Protein AF-A0A4Q1KHF1-F1 (afdb_monomer_lite)

Radius of gyration: 29.91 Å; chains: 1; bounding box: 56×56×70 Å

Foldseek 3Di:
DDDDDPVLQVVLQVQLVVPPPDPVCSVVSSCVSSVVVRVVVVVVVVVVVVVPPPPPPPVPPPPDDPVPDDDPVRVVVVCVVVVVPDDPPPPPPVVPPPVPDDDDDPVRVVVVVVVVVVVVVPPPPPPDPDDDD

Structure (mmCIF, N/CA/C/O backbone):
data_AF-A0A4Q1KHF1-F1
#
_entry.id   AF-A0A4Q1KHF1-F1
#
loop_
_atom_site.group_PDB
_atom_site.id
_atom_site.type_symbol
_atom_site.label_atom_id
_atom_site.label_alt_id
_atom_site.label_comp_id
_atom_site.label_asym_id
_atom_site.label_entity_id
_atom_site.label_seq_id
_atom_site.pdbx_PDB_ins_code
_atom_site.Cartn_x
_atom_site.Cartn_y
_atom_site.Cartn_z
_atom_site.occupancy
_atom_site.B_iso_or_equiv
_atom_site.auth_seq_id
_atom_site.auth_comp_id
_atom_site.auth_asym_id
_atom_site.auth_atom_id
_atom_site.pdbx_PDB_model_num
ATOM 1 N N . MET A 1 1 ? -4.761 13.466 -3.948 1.00 46.00 1 MET A N 1
ATOM 2 C CA . MET A 1 1 ? -4.492 13.153 -2.525 1.00 46.00 1 MET A CA 1
ATOM 3 C C . MET A 1 1 ? -4.610 11.650 -2.334 1.00 46.00 1 MET A C 1
ATOM 5 O O . MET A 1 1 ? -5.635 11.101 -2.702 1.00 46.00 1 MET A O 1
ATOM 9 N N . ALA A 1 2 ? -3.578 10.973 -1.828 1.00 68.44 2 ALA A N 1
ATOM 10 C CA . ALA A 1 2 ? -3.678 9.545 -1.516 1.00 68.44 2 ALA A CA 1
ATOM 11 C C . ALA A 1 2 ? -4.317 9.384 -0.128 1.00 68.44 2 ALA A C 1
ATOM 13 O O . ALA A 1 2 ? -3.696 9.761 0.867 1.00 68.44 2 ALA A O 1
ATOM 14 N N . GLY A 1 3 ? -5.558 8.894 -0.087 1.00 83.62 3 GLY A N 1
ATOM 15 C CA . GLY A 1 3 ? -6.295 8.616 1.149 1.00 83.62 3 GLY A CA 1
ATOM 16 C C . GLY A 1 3 ? -5.778 7.382 1.898 1.00 83.62 3 GLY A C 1
ATOM 17 O O . GLY A 1 3 ? -4.894 6.675 1.411 1.00 83.62 3 GLY A O 1
ATOM 18 N N . ILE A 1 4 ? -6.333 7.138 3.090 1.00 88.88 4 ILE A N 1
ATOM 19 C CA . ILE A 1 4 ? -6.057 5.934 3.889 1.00 88.88 4 ILE A CA 1
ATOM 20 C C . ILE A 1 4 ? -6.636 4.709 3.149 1.00 88.88 4 ILE A C 1
ATOM 22 O O . ILE A 1 4 ? -7.804 4.749 2.760 1.00 88.88 4 ILE A O 1
ATOM 26 N N . PRO A 1 5 ? -5.853 3.635 2.945 1.00 91.31 5 PRO A N 1
ATOM 27 C CA . PRO A 1 5 ? -6.311 2.387 2.352 1.00 91.31 5 PRO A CA 1
ATOM 28 C C . PRO A 1 5 ? -7.517 1.794 3.085 1.00 91.31 5 PRO A C 1
ATOM 30 O O . PRO A 1 5 ? -7.577 1.813 4.316 1.00 91.31 5 PRO A O 1
ATOM 33 N N . TYR A 1 6 ? -8.462 1.250 2.317 1.00 93.69 6 TYR A N 1
ATOM 34 C CA . TYR A 1 6 ? -9.717 0.706 2.842 1.00 93.69 6 TYR A CA 1
ATOM 35 C C . TYR A 1 6 ? -9.500 -0.395 3.888 1.00 93.69 6 TYR A C 1
ATOM 37 O O . TYR A 1 6 ? -10.192 -0.423 4.897 1.00 93.69 6 TYR A O 1
ATOM 45 N N . ASP A 1 7 ? -8.512 -1.263 3.682 1.00 94.94 7 ASP A N 1
ATOM 46 C CA . ASP A 1 7 ? -8.179 -2.362 4.589 1.00 94.94 7 ASP A CA 1
ATOM 47 C C . ASP A 1 7 ? -7.736 -1.870 5.976 1.00 94.94 7 ASP A C 1
ATOM 49 O O . ASP A 1 7 ? -8.199 -2.377 6.998 1.00 94.94 7 ASP A O 1
ATOM 53 N N . LEU A 1 8 ? -6.892 -0.834 6.024 1.00 94.94 8 LEU A N 1
ATOM 54 C CA . LEU A 1 8 ? -6.486 -0.206 7.282 1.00 94.94 8 LEU A CA 1
ATOM 55 C C . LEU A 1 8 ? -7.676 0.474 7.959 1.00 94.94 8 LEU A C 1
ATOM 57 O O . LEU A 1 8 ? -7.875 0.315 9.162 1.00 94.94 8 LEU A O 1
ATOM 61 N N . LEU A 1 9 ? -8.492 1.193 7.187 1.00 95.50 9 LEU A N 1
ATOM 62 C CA . LEU A 1 9 ? -9.668 1.870 7.721 1.00 95.50 9 LEU A CA 1
ATOM 63 C C . LEU A 1 9 ? -10.681 0.877 8.306 1.00 95.50 9 LEU A C 1
ATOM 65 O O . LEU A 1 9 ? -11.188 1.111 9.399 1.00 95.50 9 LEU A O 1
ATOM 69 N N . ALA A 1 10 ? -10.937 -0.240 7.621 1.00 97.12 10 ALA A N 1
ATOM 70 C CA . ALA A 1 10 ? -11.828 -1.295 8.093 1.00 97.12 10 ALA A CA 1
ATOM 71 C C . ALA A 1 10 ? -11.352 -1.869 9.437 1.00 97.12 10 ALA A C 1
ATOM 73 O O . ALA A 1 10 ? -12.121 -1.895 10.398 1.00 97.12 10 ALA A O 1
ATOM 74 N N . ARG A 1 11 ? -10.060 -2.208 9.544 1.00 96.69 11 ARG A N 1
ATOM 75 C CA . ARG A 1 11 ? -9.454 -2.676 10.801 1.00 96.69 11 ARG A CA 1
ATOM 76 C C . ARG A 1 11 ? -9.613 -1.657 11.931 1.00 96.69 11 ARG A C 1
ATOM 78 O O . ARG A 1 11 ? -10.027 -2.016 13.031 1.00 96.69 11 ARG A O 1
ATOM 85 N N . GLY A 1 12 ? -9.303 -0.387 11.668 1.00 96.69 12 GLY A N 1
ATOM 86 C CA . GLY A 1 12 ? -9.448 0.673 12.665 1.00 96.69 12 GLY A CA 1
ATOM 87 C C . GLY A 1 12 ? -10.901 0.844 13.119 1.00 96.69 12 GLY A C 1
ATOM 88 O O . GLY A 1 12 ? -11.159 0.992 14.314 1.00 96.69 12 GLY A O 1
ATOM 89 N N . CYS A 1 13 ? -11.859 0.776 12.191 1.00 97.12 13 CYS A N 1
ATOM 90 C CA . CYS A 1 13 ? -13.289 0.833 12.496 1.00 97.12 13 CYS A CA 1
ATOM 91 C C . CYS A 1 13 ? -13.741 -0.323 13.400 1.00 97.12 13 CYS A C 1
ATOM 93 O O . CYS A 1 13 ? -14.510 -0.093 14.334 1.00 97.12 13 CYS A O 1
ATOM 95 N N . ASP A 1 14 ? -13.252 -1.544 13.174 1.00 97.75 14 ASP A N 1
ATOM 96 C CA . ASP A 1 14 ? -13.590 -2.701 14.011 1.00 97.75 14 ASP A CA 1
ATOM 97 C C . ASP A 1 14 ? -13.065 -2.566 15.443 1.00 97.75 14 ASP A C 1
ATOM 99 O O . ASP A 1 14 ? -13.745 -2.955 16.395 1.00 97.75 14 ASP A O 1
ATOM 103 N N . VAL A 1 15 ? -11.881 -1.978 15.618 1.00 96.69 15 VAL A N 1
ATOM 104 C CA . VAL A 1 15 ? -11.326 -1.671 16.944 1.00 96.69 15 VAL A CA 1
ATOM 105 C C . VAL A 1 15 ? -12.099 -0.528 17.600 1.00 96.69 15 VAL A C 1
ATOM 107 O O . VAL A 1 15 ? -12.481 -0.629 18.765 1.00 96.69 15 VAL A O 1
ATOM 110 N N . ALA A 1 16 ? -12.419 0.533 16.861 1.00 97.31 16 ALA A N 1
ATOM 111 C CA . ALA A 1 16 ? -13.195 1.646 17.396 1.00 97.31 16 ALA A CA 1
ATOM 112 C C . ALA A 1 16 ? -14.584 1.211 17.879 1.00 97.31 16 ALA A C 1
ATOM 114 O O . ALA A 1 16 ? -15.008 1.636 18.948 1.00 97.31 16 ALA A O 1
ATOM 115 N N . ARG A 1 17 ? -15.260 0.300 17.168 1.00 96.44 17 ARG A N 1
ATOM 116 C CA . ARG A 1 17 ? -16.545 -0.268 17.616 1.00 96.44 17 ARG A CA 1
ATOM 117 C C . ARG A 1 17 ? -16.460 -1.000 18.956 1.00 96.44 17 ARG A C 1
ATOM 119 O O . ARG A 1 17 ? -17.457 -1.061 19.663 1.00 96.44 17 ARG A O 1
ATOM 126 N N . LYS A 1 18 ? -15.302 -1.573 19.289 1.00 96.31 18 LYS A N 1
ATOM 127 C CA . LYS A 1 18 ? -15.101 -2.355 20.518 1.00 96.31 18 LYS A CA 1
ATOM 128 C C . LYS A 1 18 ? -14.681 -1.497 21.709 1.00 96.31 18 LYS A C 1
ATOM 130 O O . LYS A 1 18 ? -15.032 -1.829 22.833 1.00 96.31 18 LYS A O 1
ATOM 135 N N . TYR A 1 19 ? -13.913 -0.434 21.466 1.00 94.69 19 TYR A N 1
ATOM 136 C CA . TYR A 1 19 ? -13.196 0.288 22.525 1.00 94.69 19 TYR A CA 1
ATOM 137 C C . TYR A 1 19 ? -13.506 1.789 22.609 1.00 94.69 19 TYR A C 1
ATOM 139 O O . TYR A 1 19 ? -13.046 2.446 23.541 1.00 94.69 19 TYR A O 1
ATOM 147 N N . ALA A 1 20 ? -14.223 2.375 21.645 1.00 95.94 20 ALA A N 1
ATOM 148 C CA . ALA A 1 20 ? -14.565 3.792 21.706 1.00 95.94 20 ALA A CA 1
ATOM 149 C C . ALA A 1 20 ? -15.834 4.004 22.543 1.00 95.94 20 ALA A C 1
ATOM 151 O O . ALA A 1 20 ? -16.942 3.750 22.081 1.00 95.94 20 ALA A O 1
ATOM 152 N N . ASP A 1 21 ? -15.669 4.553 23.747 1.00 94.62 21 ASP A N 1
ATOM 153 C CA . ASP A 1 21 ? -16.802 4.841 24.647 1.00 94.62 21 ASP A CA 1
ATOM 154 C C . ASP A 1 21 ? -17.648 6.044 24.200 1.00 94.62 21 ASP A C 1
ATOM 156 O O . ASP A 1 21 ? -18.750 6.263 24.693 1.00 94.62 21 ASP A O 1
ATOM 160 N N . HIS A 1 22 ? -17.106 6.886 23.315 1.00 96.44 22 HIS A N 1
ATOM 161 C CA . HIS A 1 22 ? -17.731 8.136 22.895 1.00 96.44 22 HIS A CA 1
ATOM 162 C C . HIS A 1 22 ? -17.417 8.431 21.420 1.00 96.44 22 HIS A C 1
ATOM 164 O O . HIS A 1 22 ? -16.288 8.171 20.988 1.00 96.44 22 HIS A O 1
ATOM 170 N N . PRO A 1 23 ? -18.342 9.039 20.646 1.00 94.69 23 PRO A N 1
ATOM 171 C CA . PRO A 1 23 ? -18.116 9.359 19.234 1.00 94.69 23 PRO A CA 1
ATOM 172 C C . PRO A 1 23 ? -16.838 10.164 18.965 1.00 94.69 23 PRO A C 1
ATOM 174 O O . PRO A 1 23 ? -16.130 9.905 17.995 1.00 94.69 23 PRO A O 1
ATOM 177 N N . SER A 1 24 ? -16.479 11.084 19.865 1.00 97.25 24 SER A N 1
ATOM 178 C CA . SER A 1 24 ? -15.234 11.862 19.753 1.00 97.25 24 SER A CA 1
ATOM 179 C C . SER A 1 24 ? -13.957 11.017 19.864 1.00 97.25 24 SER A C 1
ATOM 181 O O . SER A 1 24 ? -12.908 11.441 19.385 1.00 97.25 24 SER A O 1
ATOM 183 N N . LYS A 1 25 ? -14.025 9.819 20.461 1.00 96.81 25 LYS A N 1
ATOM 184 C CA . LYS A 1 25 ? -12.890 8.892 20.597 1.00 96.81 25 LYS A CA 1
ATOM 185 C C . LYS A 1 25 ? -12.734 7.948 19.404 1.00 96.81 25 LYS A C 1
ATOM 187 O O . LYS A 1 25 ? -11.693 7.301 19.301 1.00 96.81 25 LYS A O 1
ATOM 192 N N . ILE A 1 26 ? -13.713 7.873 18.498 1.00 96.75 26 ILE A N 1
ATOM 193 C CA . ILE A 1 26 ? -13.686 6.958 17.344 1.00 96.75 26 ILE A CA 1
ATOM 194 C C . ILE A 1 26 ? -12.459 7.232 16.471 1.00 96.75 26 ILE A C 1
ATOM 196 O O . ILE A 1 26 ? -11.627 6.348 16.287 1.00 96.75 26 ILE A O 1
ATOM 200 N N . VAL A 1 27 ? -12.301 8.467 15.985 1.00 96.12 27 VAL A N 1
ATOM 201 C CA . VAL A 1 27 ? -11.189 8.833 15.091 1.00 96.12 27 VAL A CA 1
ATOM 202 C C . VAL A 1 27 ? -9.819 8.667 15.768 1.00 96.12 27 VAL A C 1
ATOM 204 O O . VAL A 1 27 ? -8.962 8.020 15.167 1.00 96.12 27 VAL A O 1
ATOM 207 N N . PRO A 1 28 ? -9.590 9.146 17.011 1.00 96.69 28 PRO A N 1
ATOM 208 C CA . PRO A 1 28 ? -8.347 8.864 17.731 1.00 96.69 28 PRO A CA 1
ATOM 209 C C . PRO A 1 28 ? -8.042 7.368 17.874 1.00 96.69 28 PRO A C 1
ATOM 211 O O . PRO A 1 28 ? -6.893 6.960 17.731 1.00 96.69 28 PRO A O 1
ATOM 214 N N . THR A 1 29 ? -9.063 6.539 18.116 1.00 97.31 29 THR A N 1
ATOM 215 C CA . THR A 1 29 ? -8.893 5.086 18.275 1.00 97.31 29 THR A CA 1
ATOM 216 C C . THR A 1 29 ? -8.515 4.422 16.954 1.00 97.31 29 THR A C 1
ATOM 218 O O . THR A 1 29 ? -7.583 3.622 16.932 1.00 97.31 29 THR A O 1
ATOM 221 N N . ILE A 1 30 ? -9.179 4.801 15.854 1.00 97.19 30 ILE A N 1
ATOM 222 C CA . ILE A 1 30 ? -8.842 4.351 14.496 1.00 97.19 30 ILE A CA 1
ATOM 223 C C . ILE A 1 30 ? -7.394 4.714 14.178 1.00 97.19 30 ILE A C 1
ATOM 225 O O . ILE A 1 30 ? -6.617 3.844 13.801 1.00 97.19 30 ILE A O 1
ATOM 229 N N . MET A 1 31 ? -7.029 5.990 14.344 1.00 96.50 31 MET A N 1
ATOM 230 C CA . MET A 1 31 ? -5.699 6.482 13.988 1.00 96.50 31 MET A CA 1
ATOM 231 C C . MET A 1 31 ? -4.610 5.785 14.797 1.00 96.50 31 MET A C 1
ATOM 233 O O . MET A 1 31 ? -3.633 5.349 14.202 1.00 96.50 31 MET A O 1
ATOM 237 N N . ARG A 1 32 ? -4.812 5.604 16.107 1.00 96.56 32 ARG A N 1
ATOM 238 C CA . ARG A 1 32 ? -3.876 4.888 16.983 1.00 96.56 32 ARG A CA 1
ATOM 239 C C . ARG A 1 32 ? -3.651 3.437 16.548 1.00 96.56 32 ARG A C 1
ATOM 241 O O . ARG A 1 32 ? -2.523 2.970 16.585 1.00 96.56 32 ARG A O 1
ATOM 248 N N . GLU A 1 33 ? -4.703 2.733 16.135 1.00 96.75 33 GLU A N 1
ATOM 249 C CA . GLU A 1 33 ? -4.603 1.334 15.691 1.00 96.75 33 GLU A CA 1
ATOM 250 C C . GLU A 1 33 ? -3.853 1.193 14.357 1.00 96.75 33 GLU A C 1
ATOM 252 O O . GLU A 1 33 ? -3.105 0.239 14.150 1.00 96.75 33 GLU A O 1
ATOM 257 N N . ILE A 1 34 ? -4.063 2.128 13.426 1.00 96.56 34 ILE A N 1
ATOM 258 C CA . ILE A 1 34 ? -3.533 2.013 12.058 1.00 96.56 34 ILE A CA 1
ATOM 259 C C . ILE A 1 34 ? -2.198 2.733 11.856 1.00 96.56 34 ILE A C 1
ATOM 261 O O . ILE A 1 34 ? -1.596 2.577 10.792 1.00 96.56 34 ILE A O 1
ATOM 265 N N . GLU A 1 35 ? -1.756 3.549 12.817 1.00 94.81 35 GLU A N 1
ATOM 266 C CA . GLU A 1 35 ? -0.639 4.487 12.669 1.00 94.81 35 GLU A CA 1
ATOM 267 C C . GLU A 1 35 ? 0.638 3.808 12.173 1.00 94.81 35 GLU A C 1
ATOM 269 O O . GLU A 1 35 ? 1.234 4.255 11.192 1.00 94.81 35 GLU A O 1
ATOM 274 N N . GLU A 1 36 ? 1.026 2.697 12.796 1.00 93.75 36 GLU A N 1
ATOM 275 C CA . GLU A 1 36 ? 2.252 1.977 12.457 1.00 93.75 36 GLU A CA 1
ATOM 276 C C . GLU A 1 36 ? 2.210 1.425 11.026 1.00 93.75 36 GLU A C 1
ATOM 278 O O . GLU A 1 36 ? 3.084 1.720 10.205 1.00 93.75 36 GLU A O 1
ATOM 283 N N . ALA A 1 37 ? 1.147 0.693 10.682 1.00 93.75 37 ALA A N 1
ATOM 284 C CA . ALA A 1 37 ? 0.975 0.119 9.350 1.00 93.75 37 ALA A CA 1
ATOM 285 C C . ALA A 1 37 ? 0.851 1.204 8.267 1.00 93.75 37 ALA A C 1
ATOM 287 O O . ALA A 1 37 ? 1.361 1.057 7.151 1.00 93.75 37 ALA A O 1
ATOM 288 N N . TRP A 1 38 ? 0.199 2.321 8.590 1.00 93.62 38 TRP A N 1
ATOM 289 C CA . TRP A 1 38 ? 0.066 3.453 7.685 1.00 93.62 38 TRP A CA 1
ATOM 290 C C . TRP A 1 38 ? 1.401 4.159 7.446 1.00 93.62 38 TRP A C 1
ATOM 292 O O . TRP A 1 38 ? 1.741 4.475 6.301 1.00 93.62 38 TRP A O 1
ATOM 302 N N . ASN A 1 39 ? 2.187 4.360 8.502 1.00 92.50 39 ASN A N 1
ATOM 303 C CA . ASN A 1 39 ? 3.521 4.942 8.414 1.00 92.50 39 ASN A CA 1
ATOM 304 C C . ASN A 1 39 ? 4.475 4.031 7.638 1.00 92.50 39 ASN A C 1
ATOM 306 O O . ASN A 1 39 ? 5.171 4.516 6.746 1.00 92.50 39 ASN A O 1
ATOM 310 N N . TYR A 1 40 ? 4.428 2.717 7.867 1.00 91.75 40 TYR A N 1
ATOM 311 C CA . TYR A 1 40 ? 5.185 1.747 7.079 1.00 91.75 40 TYR A CA 1
ATOM 312 C C . TYR A 1 40 ? 4.866 1.861 5.581 1.00 91.75 40 TYR A C 1
ATOM 314 O O . TYR A 1 40 ? 5.768 2.036 4.762 1.00 91.75 40 TYR A O 1
ATOM 322 N N . ARG A 1 41 ? 3.580 1.880 5.202 1.00 89.94 41 ARG A N 1
ATOM 323 C CA . ARG A 1 41 ? 3.173 2.028 3.792 1.00 89.94 41 ARG A CA 1
ATOM 324 C C . ARG A 1 41 ? 3.598 3.363 3.185 1.00 89.94 41 ARG A C 1
ATOM 326 O O . ARG A 1 41 ? 3.968 3.410 2.011 1.00 89.94 41 ARG A O 1
ATOM 333 N N . LYS A 1 42 ? 3.572 4.456 3.954 1.00 88.56 42 LYS A N 1
ATOM 334 C CA . LYS A 1 42 ? 4.101 5.755 3.504 1.00 88.56 42 LYS A CA 1
ATOM 335 C C . LYS A 1 42 ? 5.600 5.684 3.227 1.00 88.56 42 LYS A C 1
ATOM 337 O O . LYS A 1 42 ? 6.040 6.211 2.205 1.00 88.56 42 LYS A O 1
ATOM 342 N N . ILE A 1 43 ? 6.357 5.043 4.116 1.00 87.88 43 ILE A N 1
ATOM 343 C CA . ILE A 1 43 ? 7.804 4.864 3.985 1.00 87.88 43 ILE A CA 1
ATOM 344 C C . ILE A 1 43 ? 8.117 4.005 2.759 1.00 87.88 43 ILE A C 1
ATOM 346 O O . ILE A 1 43 ? 8.894 4.438 1.912 1.00 87.88 43 ILE A O 1
ATOM 350 N N . GLU A 1 44 ? 7.472 2.849 2.603 1.00 85.75 44 GLU A N 1
ATOM 351 C CA . GLU A 1 44 ? 7.674 1.962 1.449 1.00 85.75 44 GLU A CA 1
ATOM 352 C C . GLU A 1 44 ? 7.316 2.646 0.130 1.00 85.75 44 GLU A C 1
ATOM 354 O O . GLU A 1 44 ? 8.090 2.605 -0.825 1.00 85.75 44 GLU A O 1
ATOM 359 N N . ARG A 1 45 ? 6.202 3.386 0.085 1.00 82.19 45 ARG A N 1
ATOM 360 C CA . ARG A 1 45 ? 5.849 4.189 -1.091 1.00 82.19 45 ARG A CA 1
ATOM 361 C C . ARG A 1 45 ? 6.926 5.224 -1.420 1.00 82.19 45 ARG A C 1
ATOM 363 O O . ARG A 1 45 ? 7.204 5.458 -2.592 1.00 82.19 45 ARG A O 1
ATOM 370 N N . ASN A 1 46 ? 7.519 5.865 -0.414 1.00 79.94 46 ASN A N 1
ATOM 371 C CA . ASN A 1 46 ? 8.602 6.818 -0.639 1.00 79.94 46 ASN A CA 1
ATOM 372 C C . ASN A 1 46 ? 9.877 6.108 -1.116 1.00 79.94 46 ASN A C 1
ATOM 374 O O . ASN A 1 46 ? 10.479 6.569 -2.076 1.00 79.94 46 ASN A O 1
ATOM 378 N N . LYS A 1 47 ? 10.242 4.955 -0.543 1.00 77.75 47 LYS A N 1
ATOM 379 C CA . LYS A 1 47 ? 11.363 4.132 -1.033 1.00 77.75 47 LYS A CA 1
ATOM 380 C C . LYS A 1 47 ? 11.168 3.714 -2.490 1.00 77.75 47 LYS A C 1
ATOM 382 O O . LYS A 1 47 ? 12.101 3.813 -3.275 1.00 77.75 47 LYS A O 1
ATOM 387 N N . LEU A 1 48 ? 9.957 3.307 -2.870 1.00 66.44 48 LEU A N 1
ATOM 388 C CA . LEU A 1 48 ? 9.600 3.003 -4.257 1.00 66.44 48 LEU A CA 1
ATOM 389 C C . LEU A 1 48 ? 9.785 4.215 -5.172 1.00 66.44 48 LEU A C 1
ATOM 391 O O . LEU A 1 48 ? 10.341 4.057 -6.248 1.00 66.44 48 LEU A O 1
ATOM 395 N N . LYS A 1 49 ? 9.420 5.428 -4.745 1.00 63.62 49 LYS A N 1
ATOM 396 C CA . LYS A 1 49 ? 9.687 6.642 -5.538 1.00 63.62 49 LYS A CA 1
ATOM 397 C C . LYS A 1 49 ? 11.177 6.894 -5.783 1.00 63.62 49 LYS A C 1
ATOM 399 O O . LYS A 1 49 ? 11.509 7.427 -6.828 1.00 63.62 49 LYS A O 1
ATOM 404 N N . PHE A 1 50 ? 12.050 6.517 -4.847 1.00 58.19 50 PHE A N 1
ATOM 405 C CA . PHE A 1 50 ? 13.504 6.664 -5.002 1.00 58.19 50 PHE A CA 1
ATOM 406 C C . PHE A 1 50 ? 14.171 5.474 -5.708 1.00 58.19 50 PHE A C 1
ATOM 408 O O . PHE A 1 50 ? 15.262 5.622 -6.242 1.00 58.19 50 PHE A O 1
ATOM 415 N N . ARG A 1 51 ? 13.539 4.291 -5.727 1.00 57.44 51 ARG A N 1
ATOM 416 C CA . ARG A 1 51 ? 14.001 3.130 -6.515 1.00 57.44 51 ARG A CA 1
ATOM 417 C C . ARG A 1 51 ? 13.502 3.170 -7.956 1.00 57.44 51 ARG A C 1
ATOM 419 O O . ARG A 1 51 ? 14.154 2.626 -8.834 1.00 57.44 51 ARG A O 1
ATOM 426 N N . ILE A 1 52 ? 12.366 3.820 -8.188 1.00 56.41 52 ILE A N 1
ATOM 427 C CA . ILE A 1 52 ? 11.848 4.173 -9.508 1.00 56.41 52 ILE A CA 1
ATOM 428 C C . ILE A 1 52 ? 12.366 5.581 -9.839 1.00 56.41 52 ILE A C 1
ATOM 430 O O . ILE A 1 52 ? 11.594 6.488 -10.136 1.00 56.41 52 ILE A O 1
ATOM 434 N N . ASP A 1 53 ? 13.683 5.787 -9.782 1.00 53.91 53 ASP A N 1
ATOM 435 C CA . ASP A 1 53 ? 14.262 6.566 -10.867 1.00 53.91 53 ASP A CA 1
ATOM 436 C C . ASP A 1 53 ? 14.313 5.577 -12.022 1.00 53.91 53 ASP A C 1
ATOM 438 O O . ASP A 1 53 ? 15.029 4.575 -11.943 1.00 53.91 53 ASP A O 1
ATOM 442 N N . PRO A 1 54 ? 13.447 5.734 -13.027 1.00 55.78 54 PRO A N 1
ATOM 443 C CA . PRO A 1 54 ? 13.446 4.771 -14.090 1.00 55.78 54 PRO A CA 1
ATOM 444 C C . PRO A 1 54 ? 14.824 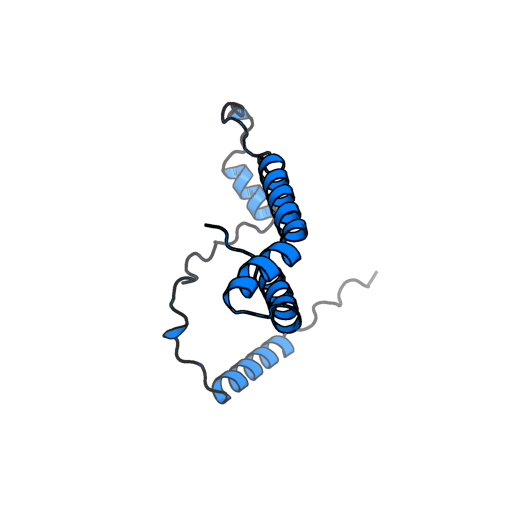4.762 -14.757 1.00 55.78 54 PRO A C 1
ATOM 446 O O . PRO A 1 54 ? 15.337 5.841 -15.069 1.00 55.78 54 PRO A O 1
ATOM 449 N N . PRO A 1 55 ? 15.397 3.584 -15.052 1.00 52.59 55 PRO A N 1
ATOM 450 C CA . PRO A 1 55 ? 16.671 3.494 -15.764 1.00 52.59 55 PRO A CA 1
ATOM 451 C C . PRO A 1 55 ? 16.620 4.185 -17.137 1.00 52.59 55 PRO A C 1
ATOM 453 O O . PRO A 1 55 ? 17.655 4.444 -17.728 1.00 52.59 55 PRO A O 1
ATOM 456 N N . TRP A 1 56 ? 15.425 4.524 -17.637 1.00 54.88 56 TRP A N 1
ATOM 457 C CA . TRP A 1 56 ? 15.205 5.267 -18.875 1.00 54.88 56 TRP A CA 1
ATOM 458 C C . TRP A 1 56 ? 15.230 6.795 -18.740 1.00 54.88 56 TRP A C 1
ATOM 460 O O . TRP A 1 56 ? 14.982 7.478 -19.732 1.00 54.88 56 TRP A O 1
ATOM 470 N N . LYS A 1 57 ? 15.580 7.377 -17.583 1.00 52.91 57 LYS A N 1
ATOM 471 C CA . LYS A 1 57 ? 16.186 8.722 -17.588 1.00 52.91 57 LYS A CA 1
ATOM 472 C C . LYS A 1 57 ? 17.623 8.623 -18.123 1.00 52.91 57 LYS A C 1
ATOM 474 O O . LYS A 1 57 ? 18.559 9.095 -17.489 1.00 52.91 57 LYS A O 1
ATOM 479 N N . LEU A 1 58 ? 17.789 8.019 -19.304 1.00 55.19 58 LEU A N 1
ATOM 480 C CA . LEU A 1 58 ? 18.896 8.375 -20.170 1.00 55.19 58 LEU A CA 1
ATOM 481 C C . LEU A 1 58 ? 18.707 9.866 -20.427 1.00 55.19 58 LEU A C 1
ATOM 483 O O . LEU A 1 58 ? 17.720 10.294 -21.037 1.00 55.19 58 LEU A O 1
ATOM 487 N N . THR A 1 59 ? 19.624 10.676 -19.914 1.00 55.81 59 THR A N 1
ATOM 488 C CA . THR A 1 59 ? 19.860 11.985 -20.502 1.00 55.81 59 THR A CA 1
ATOM 489 C C . THR A 1 59 ? 19.979 11.754 -22.005 1.00 55.81 59 THR A C 1
ATOM 491 O O . THR A 1 59 ? 20.678 10.855 -22.464 1.00 55.81 59 THR A O 1
ATOM 494 N N . ARG A 1 60 ? 19.231 12.524 -22.793 1.00 50.16 60 ARG A N 1
ATOM 495 C CA . ARG A 1 60 ? 19.122 12.427 -24.260 1.00 50.16 60 ARG A CA 1
ATOM 496 C C . ARG A 1 60 ? 20.465 12.630 -25.003 1.00 50.16 60 ARG A C 1
ATOM 498 O O . ARG A 1 60 ? 20.477 12.819 -26.212 1.00 50.16 60 ARG A O 1
ATOM 505 N N . GLU A 1 61 ? 21.572 12.652 -24.273 1.00 54.66 61 GLU A N 1
ATOM 506 C CA . GLU A 1 61 ? 22.924 13.006 -24.692 1.00 54.66 61 GLU A CA 1
ATOM 507 C C . GLU A 1 61 ? 23.802 11.789 -24.997 1.00 54.66 61 GLU A C 1
ATOM 509 O O . GLU A 1 61 ? 24.914 11.968 -25.485 1.00 54.66 61 GLU A O 1
ATOM 514 N N . GLU A 1 62 ? 23.305 10.558 -24.838 1.00 59.16 62 GLU A N 1
ATOM 515 C CA . GLU A 1 62 ? 23.850 9.439 -25.612 1.00 59.16 62 GLU A CA 1
ATOM 516 C C . GLU A 1 62 ? 23.416 9.624 -27.071 1.00 59.16 62 GLU A C 1
ATOM 518 O O . GLU A 1 62 ? 22.410 9.091 -27.540 1.00 59.16 62 GLU A O 1
ATOM 523 N N . THR A 1 63 ? 24.144 10.477 -27.788 1.00 55.84 63 THR A N 1
ATOM 524 C CA . THR A 1 63 ? 24.040 10.621 -29.235 1.00 55.84 63 THR A CA 1
ATOM 525 C C . THR A 1 63 ? 24.459 9.301 -29.866 1.00 55.84 63 THR A C 1
ATOM 527 O O . THR A 1 63 ? 25.635 9.074 -30.142 1.00 55.84 63 THR A O 1
ATOM 530 N N . PHE A 1 64 ? 23.495 8.403 -30.049 1.00 57.53 64 PHE A N 1
ATOM 531 C CA . PHE A 1 64 ? 23.664 7.212 -30.868 1.00 57.53 64 PHE A CA 1
ATOM 532 C C . PHE A 1 64 ? 24.131 7.644 -32.261 1.00 57.53 64 PHE A C 1
ATOM 534 O O . PHE A 1 64 ? 23.484 8.476 -32.903 1.00 57.53 64 PHE A O 1
ATOM 541 N N . ASP A 1 65 ? 25.262 7.097 -32.709 1.00 69.38 65 ASP A N 1
ATOM 542 C CA . ASP A 1 65 ? 25.810 7.366 -34.035 1.00 69.38 65 ASP A CA 1
ATOM 543 C C . ASP A 1 65 ? 24.775 6.964 -35.107 1.00 69.38 65 ASP A C 1
ATOM 545 O O . ASP A 1 65 ? 24.365 5.796 -35.151 1.00 69.38 65 ASP A O 1
ATOM 549 N N . PRO A 1 66 ? 24.313 7.895 -35.966 1.00 64.44 66 PRO A N 1
ATOM 550 C CA . PRO A 1 66 ? 23.361 7.585 -37.026 1.00 64.44 66 PRO A CA 1
ATOM 551 C C . PRO A 1 66 ? 23.877 6.525 -38.009 1.00 64.44 66 PRO A C 1
ATOM 553 O O . PRO A 1 66 ? 23.054 5.890 -38.667 1.00 64.44 66 PRO A O 1
ATOM 556 N N . ALA A 1 67 ? 25.193 6.294 -38.095 1.00 72.12 67 ALA A N 1
ATOM 557 C CA . ALA A 1 67 ? 25.775 5.234 -38.918 1.00 72.12 67 ALA A CA 1
ATOM 558 C C . ALA A 1 67 ? 25.483 3.817 -38.388 1.00 72.12 67 ALA A C 1
ATOM 560 O O . ALA A 1 67 ? 25.439 2.870 -39.169 1.00 72.12 67 ALA A O 1
ATOM 561 N N . THR A 1 68 ? 25.229 3.669 -37.084 1.00 78.25 68 THR A N 1
ATOM 562 C CA . THR A 1 68 ? 24.905 2.383 -36.436 1.00 78.25 68 THR A CA 1
ATOM 563 C C . THR A 1 68 ? 23.408 2.061 -36.513 1.00 78.25 68 THR A C 1
ATOM 565 O O . THR A 1 68 ? 22.957 1.008 -36.063 1.00 78.25 68 THR A O 1
ATOM 568 N N . ARG A 1 69 ? 22.594 2.971 -37.063 1.00 78.44 69 ARG A N 1
ATOM 569 C CA . ARG A 1 69 ? 21.154 2.764 -37.197 1.00 78.44 69 ARG A CA 1
ATOM 570 C C . ARG A 1 69 ? 20.870 1.823 -38.366 1.00 78.44 69 ARG A C 1
ATOM 572 O O . ARG A 1 69 ? 21.357 2.043 -39.471 1.00 78.44 69 ARG A O 1
ATOM 579 N N . CYS A 1 70 ? 20.026 0.819 -38.129 1.00 85.00 70 CYS A N 1
ATOM 580 C CA . CYS A 1 70 ? 19.519 -0.037 -39.196 1.00 85.00 70 CYS A CA 1
ATOM 581 C C . CYS A 1 70 ? 18.845 0.807 -40.285 1.00 85.00 70 CYS A C 1
ATOM 583 O O . CYS A 1 70 ? 18.105 1.761 -40.004 1.00 85.00 70 CYS A O 1
ATOM 585 N N . LYS A 1 71 ? 19.102 0.456 -41.545 1.00 89.12 71 LYS A N 1
ATOM 586 C CA . LYS A 1 71 ? 18.402 1.075 -42.672 1.00 89.12 71 LYS A CA 1
ATOM 587 C C . LYS A 1 71 ? 16.922 0.678 -42.626 1.00 89.12 71 LYS A C 1
ATOM 589 O O . LYS A 1 71 ? 16.591 -0.400 -42.130 1.00 89.12 71 LYS A O 1
ATOM 594 N N . PRO A 1 72 ? 16.010 1.505 -43.166 1.00 85.56 72 PRO A N 1
ATOM 595 C CA . PRO A 1 72 ? 14.581 1.180 -43.176 1.00 85.56 72 PRO A CA 1
ATOM 596 C C . PRO A 1 72 ? 14.283 -0.173 -43.846 1.00 85.56 72 PRO A C 1
ATOM 598 O O . PRO A 1 72 ? 13.369 -0.877 -43.426 1.00 85.56 72 PRO A O 1
ATOM 601 N N . GLU A 1 73 ? 15.082 -0.564 -44.840 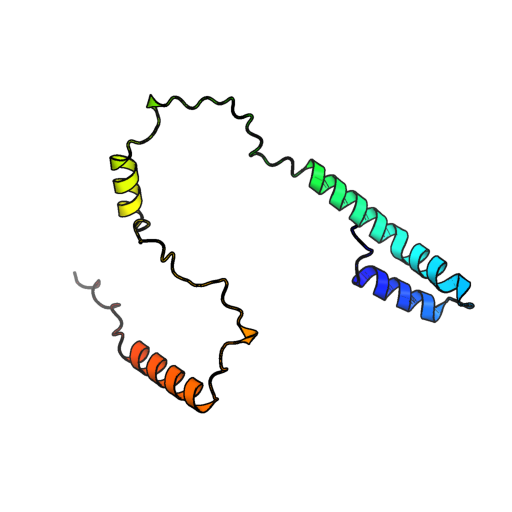1.00 87.81 73 GLU A N 1
ATOM 602 C CA . GLU A 1 73 ? 14.971 -1.855 -45.528 1.00 87.81 73 GLU A CA 1
ATOM 603 C C . GLU A 1 73 ? 15.376 -3.037 -44.634 1.00 87.81 73 GLU A C 1
ATOM 605 O O . GLU A 1 73 ? 14.676 -4.046 -44.589 1.00 87.81 73 GLU A O 1
ATOM 610 N N . GLU A 1 74 ? 16.458 -2.893 -43.867 1.00 89.12 74 GLU A N 1
ATOM 611 C CA . GLU A 1 74 ? 16.926 -3.902 -42.907 1.00 89.12 74 GLU A CA 1
ATOM 612 C C . GLU A 1 74 ? 15.922 -4.070 -41.766 1.00 89.12 74 GLU A C 1
ATOM 614 O O . GLU A 1 74 ? 15.595 -5.189 -41.378 1.00 89.12 74 GLU A O 1
ATOM 619 N N . ALA A 1 75 ? 15.360 -2.964 -41.272 1.00 88.12 75 ALA A N 1
ATOM 620 C CA . ALA A 1 75 ? 14.309 -3.001 -40.264 1.00 88.12 75 ALA A CA 1
ATOM 621 C C . ALA A 1 75 ? 13.065 -3.749 -40.770 1.00 88.12 75 ALA A C 1
ATOM 623 O O . ALA A 1 75 ? 12.501 -4.564 -40.044 1.00 88.12 75 ALA A O 1
ATOM 624 N N . ALA A 1 76 ? 12.655 -3.518 -42.022 1.00 85.94 76 ALA A N 1
ATOM 625 C CA . ALA A 1 76 ? 11.536 -4.236 -42.626 1.00 85.94 76 ALA A CA 1
ATOM 626 C C . ALA A 1 76 ? 11.829 -5.736 -42.803 1.00 85.94 76 ALA A C 1
ATOM 628 O O . ALA A 1 76 ? 10.935 -6.556 -42.599 1.00 85.94 76 ALA A O 1
ATOM 629 N N . ALA A 1 77 ? 13.067 -6.104 -43.149 1.00 90.25 77 ALA A N 1
ATOM 630 C CA . ALA A 1 77 ? 13.485 -7.501 -43.247 1.00 90.25 77 ALA A CA 1
ATOM 631 C C . ALA A 1 77 ? 13.425 -8.208 -41.884 1.00 90.25 77 ALA A C 1
ATOM 633 O O . ALA A 1 77 ? 12.834 -9.281 -41.789 1.00 90.25 77 ALA A O 1
ATOM 634 N N . ILE A 1 78 ? 13.932 -7.563 -40.828 1.00 90.88 78 ILE A N 1
ATOM 635 C CA . ILE A 1 78 ? 13.838 -8.059 -39.449 1.00 90.88 78 ILE A CA 1
ATOM 636 C C . ILE A 1 78 ? 12.364 -8.231 -39.058 1.00 90.88 78 ILE A C 1
ATOM 638 O O . ILE A 1 78 ? 11.961 -9.290 -38.594 1.00 90.88 78 ILE A O 1
ATOM 642 N N . LEU A 1 79 ? 11.512 -7.230 -39.295 1.00 89.19 79 LEU A N 1
ATOM 643 C CA . LEU A 1 79 ? 10.090 -7.328 -38.939 1.00 89.19 79 LEU A CA 1
ATOM 644 C C . LEU A 1 79 ? 9.379 -8.503 -39.629 1.00 89.19 79 LEU A C 1
ATOM 646 O O . LEU A 1 79 ? 8.551 -9.154 -38.996 1.00 89.19 79 LEU A O 1
ATOM 650 N N . ARG A 1 80 ? 9.727 -8.807 -40.886 1.00 88.31 80 ARG A N 1
ATOM 651 C CA . ARG A 1 80 ? 9.205 -9.981 -41.604 1.00 88.31 80 ARG A CA 1
ATOM 652 C C . ARG A 1 80 ? 9.738 -11.295 -41.049 1.00 88.31 80 ARG A C 1
ATOM 654 O O . ARG A 1 80 ? 8.964 -12.231 -40.900 1.00 88.31 80 ARG A O 1
ATOM 661 N N . GLU A 1 81 ? 11.030 -11.363 -40.732 1.00 91.12 81 GLU A N 1
ATOM 662 C CA . GLU A 1 81 ? 11.659 -12.559 -40.155 1.00 91.12 81 GLU A CA 1
ATOM 663 C C . GLU A 1 81 ? 10.962 -12.989 -38.858 1.00 91.12 81 GLU A C 1
ATOM 665 O O . GLU A 1 81 ? 10.689 -14.169 -38.655 1.00 91.12 81 GLU A O 1
ATOM 670 N N . TYR A 1 82 ? 10.598 -12.021 -38.015 1.00 89.25 82 TYR A N 1
ATOM 671 C CA . TYR A 1 82 ? 9.916 -12.275 -36.745 1.00 89.25 82 TYR A CA 1
ATOM 672 C C . TYR A 1 82 ? 8.379 -12.297 -36.850 1.00 89.25 82 TYR A C 1
ATOM 674 O O . TYR A 1 82 ? 7.706 -12.415 -35.827 1.00 89.25 82 TYR A O 1
ATOM 682 N N . GLY A 1 83 ? 7.802 -12.173 -38.054 1.00 85.19 83 GLY A N 1
ATOM 683 C CA . GLY A 1 83 ? 6.346 -12.170 -38.261 1.00 85.19 83 GLY A CA 1
ATOM 684 C C . GLY A 1 83 ? 5.615 -11.000 -37.585 1.00 85.19 83 GLY A C 1
ATOM 685 O O . GLY A 1 83 ? 4.429 -11.097 -37.267 1.00 85.19 83 GLY A O 1
ATOM 686 N N . LEU A 1 84 ? 6.333 -9.903 -37.331 1.00 81.06 84 LEU A N 1
ATOM 687 C CA . LEU A 1 84 ? 5.836 -8.666 -36.721 1.00 81.06 84 LEU A CA 1
ATOM 688 C C . LEU A 1 84 ? 5.399 -7.637 -37.772 1.00 81.06 84 LEU A C 1
ATOM 690 O O . LEU A 1 84 ? 5.065 -6.503 -37.431 1.00 81.06 84 LEU A O 1
ATOM 694 N N . ASP A 1 85 ? 5.403 -8.016 -39.049 1.00 78.56 85 ASP A N 1
ATOM 695 C CA . ASP A 1 85 ? 4.967 -7.188 -40.172 1.00 78.56 85 ASP A CA 1
ATOM 696 C C . ASP A 1 85 ? 3.439 -7.110 -40.312 1.00 78.56 85 ASP A C 1
ATOM 698 O O . ASP A 1 85 ? 2.932 -6.518 -41.269 1.00 78.56 85 ASP A O 1
ATOM 702 N N . GLN A 1 86 ? 2.696 -7.665 -39.349 1.00 70.12 86 GLN A N 1
ATOM 703 C CA . GLN A 1 86 ? 1.245 -7.594 -39.354 1.00 70.12 86 GLN A CA 1
ATOM 704 C C . GLN A 1 86 ? 0.796 -6.129 -39.340 1.00 70.12 86 GLN A C 1
ATOM 706 O O . GLN A 1 86 ? 1.227 -5.353 -38.475 1.00 70.12 86 GLN A O 1
ATOM 711 N N . PRO A 1 87 ? -0.095 -5.724 -40.264 1.00 68.25 87 PRO A N 1
ATOM 712 C CA . PRO A 1 87 ? -0.699 -4.411 -40.190 1.00 68.25 87 PRO A CA 1
ATOM 713 C C . PRO A 1 87 ? -1.428 -4.328 -38.853 1.00 68.25 87 PRO A C 1
ATOM 715 O O . PRO A 1 87 ? -2.364 -5.083 -38.590 1.00 68.25 87 PRO A O 1
ATOM 718 N N . VAL A 1 88 ? -0.977 -3.419 -37.986 1.00 60.00 88 VAL A N 1
ATOM 719 C CA . VAL A 1 88 ? -1.701 -3.101 -36.758 1.00 60.00 88 VAL A CA 1
ATOM 720 C C . VAL A 1 88 ? -3.103 -2.706 -37.198 1.00 60.00 88 VAL A C 1
ATOM 722 O O . VAL A 1 88 ? -3.263 -1.702 -37.896 1.00 60.00 88 VAL A O 1
ATOM 725 N N . VAL A 1 89 ? -4.105 -3.510 -36.840 1.00 57.81 89 VAL A N 1
ATOM 726 C CA . VAL A 1 89 ? -5.513 -3.191 -37.079 1.00 57.81 89 VAL A CA 1
ATOM 727 C C . VAL A 1 89 ? -5.810 -1.943 -36.253 1.00 57.81 89 VAL A C 1
ATOM 729 O O . VAL A 1 89 ? -6.103 -2.017 -35.063 1.00 57.81 89 VAL A O 1
ATOM 732 N N . ARG A 1 90 ? -5.636 -0.770 -36.865 1.00 55.97 90 ARG A N 1
ATOM 733 C CA . ARG A 1 90 ? -5.845 0.533 -36.219 1.00 55.97 90 ARG A CA 1
ATOM 734 C C . ARG A 1 90 ? -7.326 0.855 -36.013 1.00 55.97 90 ARG A C 1
ATOM 736 O O . ARG A 1 90 ? -7.628 1.822 -35.326 1.00 55.97 90 ARG A O 1
ATOM 743 N N . ASP A 1 91 ? -8.211 0.003 -36.527 1.00 53.03 91 ASP A N 1
ATOM 744 C CA . ASP A 1 91 ? -9.662 0.199 -36.524 1.00 53.03 91 ASP A CA 1
ATOM 745 C C . ASP A 1 91 ? -10.394 -0.621 -35.452 1.00 53.03 91 ASP A C 1
ATOM 747 O O . ASP A 1 91 ? -11.618 -0.749 -35.489 1.00 53.03 91 ASP A O 1
ATOM 751 N N . LEU A 1 92 ? -9.683 -1.165 -34.458 1.00 52.72 92 LEU A N 1
ATOM 752 C CA . LEU A 1 92 ? -10.366 -1.555 -33.230 1.00 52.72 92 LEU A CA 1
ATOM 753 C C . LEU A 1 92 ? -10.793 -0.264 -32.531 1.00 52.72 92 LEU A C 1
ATOM 755 O O . LEU A 1 92 ? -9.991 0.441 -31.930 1.00 52.72 92 LEU A O 1
ATOM 759 N N . ASP A 1 93 ? -12.074 0.051 -32.673 1.00 53.25 93 ASP A N 1
ATOM 760 C CA . ASP A 1 93 ? -12.815 1.157 -32.072 1.00 53.25 93 ASP A CA 1
ATOM 761 C C . ASP A 1 93 ? -12.871 0.959 -30.532 1.00 53.25 93 ASP A C 1
ATOM 763 O O . ASP A 1 93 ? -13.934 0.771 -29.941 1.00 53.25 93 ASP A O 1
ATOM 767 N N . VAL A 1 94 ? -11.709 0.927 -29.853 1.00 53.12 94 VAL A N 1
ATOM 768 C CA . VAL A 1 94 ? -11.561 0.636 -28.403 1.00 53.12 94 VAL A CA 1
ATOM 769 C C . VAL A 1 94 ? -12.178 1.739 -27.522 1.00 53.12 94 VAL A C 1
ATOM 771 O O . VAL A 1 94 ? -12.173 1.647 -26.298 1.00 53.12 94 VAL A O 1
ATOM 774 N N . GLY A 1 95 ? -12.721 2.794 -28.135 1.00 51.44 95 GLY A N 1
ATOM 775 C CA . GLY A 1 95 ? -13.417 3.895 -27.472 1.00 51.44 95 GLY A CA 1
ATOM 776 C C . GLY A 1 95 ? -14.943 3.837 -27.560 1.00 51.44 95 GLY A C 1
ATOM 777 O O . GLY A 1 95 ? -15.597 4.771 -27.098 1.00 51.44 95 GLY A O 1
ATOM 778 N N . ARG A 1 96 ? -15.543 2.799 -28.161 1.00 52.12 96 ARG A N 1
ATOM 779 C CA . ARG A 1 96 ? -17.006 2.722 -28.237 1.00 52.12 96 ARG A CA 1
ATOM 780 C C . ARG A 1 96 ? -17.567 2.411 -26.846 1.00 52.12 96 ARG A C 1
ATOM 782 O O . ARG A 1 96 ? -17.347 1.322 -26.329 1.00 52.12 96 ARG A O 1
ATOM 789 N N . ASP A 1 97 ? -18.299 3.365 -26.259 1.00 54.31 97 ASP A N 1
ATOM 790 C CA . ASP A 1 97 ? -19.062 3.194 -25.014 1.00 54.31 97 ASP A CA 1
ATOM 791 C C . ASP A 1 97 ? -19.837 1.865 -25.043 1.00 54.31 97 ASP A C 1
ATOM 793 O O . ASP A 1 97 ? -20.895 1.752 -25.672 1.00 54.31 97 ASP A O 1
ATOM 797 N N . CYS A 1 98 ? -19.330 0.850 -24.339 1.00 55.28 98 CYS A N 1
ATOM 798 C CA . CYS A 1 98 ? -19.933 -0.484 -24.303 1.00 55.28 98 CYS A CA 1
ATOM 799 C C . CYS A 1 98 ? -21.364 -0.460 -23.732 1.00 55.28 98 CYS A C 1
ATOM 801 O O . CYS A 1 98 ? -22.131 -1.395 -23.931 1.00 55.28 98 CYS A O 1
ATOM 803 N N . SER A 1 99 ? -21.732 0.625 -23.041 1.00 60.84 99 SER A N 1
ATOM 804 C CA . SER A 1 99 ? -23.055 0.876 -22.466 1.00 60.84 99 SER A CA 1
ATOM 805 C C . SER A 1 99 ? -24.153 1.149 -23.501 1.00 60.84 99 SER A C 1
ATOM 807 O O . SER A 1 99 ? -25.329 1.036 -23.164 1.00 60.84 99 SER A O 1
ATOM 809 N N . LYS A 1 100 ? -23.801 1.486 -24.750 1.00 60.28 100 LYS A N 1
ATOM 810 C CA . LYS A 1 100 ? -24.761 1.691 -25.855 1.00 60.28 100 LYS A CA 1
ATOM 811 C C . LYS A 1 100 ? -24.862 0.494 -26.800 1.00 60.28 100 LYS A C 1
ATOM 813 O O . LYS A 1 100 ? -25.672 0.515 -27.725 1.00 60.28 100 LYS A O 1
ATOM 818 N N . LEU A 1 101 ? -24.045 -0.539 -26.599 1.00 63.19 101 LEU A N 1
ATOM 819 C CA . LEU A 1 101 ? -24.124 -1.758 -27.393 1.00 63.19 101 LEU A CA 1
ATOM 820 C C . LEU A 1 101 ? -25.326 -2.580 -26.921 1.00 63.19 101 LEU A C 1
ATOM 822 O O . LEU A 1 101 ? -25.459 -2.883 -25.735 1.00 63.19 101 LEU A O 1
ATOM 826 N N . ARG A 1 102 ? -26.211 -2.940 -27.858 1.00 76.81 102 ARG A N 1
ATOM 827 C CA . ARG A 1 102 ? -27.285 -3.906 -27.606 1.00 76.81 102 ARG A CA 1
ATOM 828 C C . ARG A 1 102 ? -26.641 -5.186 -27.074 1.00 76.81 102 ARG A C 1
ATOM 830 O O . ARG A 1 102 ? -25.810 -5.776 -27.762 1.00 76.81 102 ARG A O 1
ATOM 837 N N . GLN A 1 103 ? -27.016 -5.602 -25.866 1.00 77.56 103 GLN A N 1
ATOM 838 C CA . GLN A 1 103 ? -26.551 -6.884 -25.349 1.00 77.56 103 GLN A CA 1
ATOM 839 C C . GLN A 1 103 ? -27.194 -8.010 -26.165 1.00 77.56 103 GLN A C 1
ATOM 841 O O . GLN A 1 103 ? -28.409 -7.957 -26.396 1.00 77.56 103 GLN A O 1
ATOM 846 N N . PRO A 1 104 ? -26.404 -8.990 -26.636 1.00 79.75 104 PRO A N 1
ATOM 847 C CA . PRO A 1 104 ? -26.956 -10.131 -27.336 1.00 79.75 104 PRO A CA 1
ATOM 848 C C . PRO A 1 104 ? -27.873 -10.906 -26.392 1.00 79.75 104 PRO A C 1
ATOM 850 O O . PRO A 1 104 ? -27.615 -11.043 -25.193 1.00 79.75 104 PRO A O 1
ATOM 853 N N . THR A 1 105 ? -28.974 -11.391 -26.942 1.00 87.31 105 THR A N 1
ATOM 854 C CA . THR A 1 105 ? -29.883 -12.293 -26.243 1.00 87.31 105 THR A CA 1
ATOM 855 C C . THR A 1 105 ? -29.199 -13.637 -25.996 1.00 87.31 105 THR A C 1
ATOM 857 O O . THR A 1 105 ? -28.211 -13.993 -26.641 1.00 87.31 105 THR A O 1
ATOM 860 N N . LYS A 1 106 ? -29.731 -14.411 -25.047 1.00 89.12 106 LYS A N 1
ATOM 861 C CA . LYS A 1 106 ? -29.197 -15.739 -24.720 1.00 89.12 106 LYS A CA 1
ATOM 862 C C . LYS A 1 106 ? -29.145 -16.658 -25.950 1.00 89.12 106 LYS A C 1
ATOM 864 O O . LYS A 1 106 ? -28.164 -17.369 -26.131 1.00 89.12 106 LYS A O 1
ATOM 869 N N . GLU A 1 107 ? -30.161 -16.591 -26.805 1.00 88.69 107 GLU A N 1
ATOM 870 C CA . GLU A 1 107 ? -30.256 -17.392 -28.031 1.00 88.69 107 GLU A CA 1
ATOM 871 C C . GLU A 1 107 ? -29.174 -17.009 -29.053 1.00 88.69 107 GLU A C 1
ATOM 873 O O . GLU A 1 107 ? -28.546 -17.881 -29.648 1.00 88.69 107 GLU A O 1
ATOM 878 N N . GLU A 1 108 ? -28.884 -15.711 -29.202 1.00 87.56 108 GLU A N 1
ATOM 879 C CA . GLU A 1 108 ? -27.813 -15.216 -30.082 1.00 87.56 108 GLU A CA 1
ATOM 880 C C . GLU A 1 108 ? -26.425 -15.685 -29.605 1.00 87.56 108 GLU A C 1
ATOM 882 O O . GLU A 1 108 ? -25.575 -16.046 -30.420 1.00 87.56 108 GLU A O 1
ATOM 887 N N . LEU A 1 109 ? -26.196 -15.737 -28.287 1.00 86.62 109 LEU A N 1
ATOM 888 C CA . LEU A 1 109 ? -24.947 -16.258 -27.717 1.00 86.62 109 LEU A CA 1
ATOM 889 C C . LEU A 1 109 ? -24.793 -17.768 -27.927 1.00 86.62 109 LEU A C 1
ATOM 891 O O . LEU A 1 109 ? -23.693 -18.235 -28.222 1.00 86.62 109 LEU A O 1
ATOM 895 N N . GLU A 1 110 ? -25.876 -18.533 -27.784 1.00 89.62 110 GLU A N 1
ATOM 896 C CA . GLU A 1 110 ? -25.860 -19.982 -28.004 1.00 89.62 110 GLU A CA 1
ATOM 897 C C . GLU A 1 110 ? -25.621 -20.330 -29.482 1.00 89.62 110 GLU A C 1
ATOM 899 O O . GLU A 1 110 ? -24.846 -21.245 -29.771 1.00 89.62 110 GLU A O 1
ATOM 904 N N . ALA A 1 111 ? -26.191 -19.562 -30.417 1.00 89.12 111 ALA A N 1
ATOM 905 C CA . ALA A 1 111 ? -25.937 -19.716 -31.851 1.00 89.12 111 ALA A CA 1
ATOM 906 C C . ALA A 1 111 ? -24.467 -19.433 -32.214 1.00 89.12 111 ALA A C 1
ATOM 908 O O . ALA A 1 111 ? -23.821 -20.259 -32.857 1.00 89.12 111 ALA A O 1
ATOM 909 N N . LEU A 1 112 ? -23.901 -18.325 -31.720 1.00 86.19 112 LEU A N 1
ATOM 910 C CA . LEU A 1 112 ? -22.482 -17.992 -31.912 1.00 86.19 112 LEU A CA 1
ATOM 911 C C . LEU A 1 112 ? -21.549 -19.053 -31.315 1.00 86.19 112 LEU A C 1
ATOM 913 O O . LEU A 1 112 ? -20.542 -19.420 -31.920 1.00 86.19 112 LEU A O 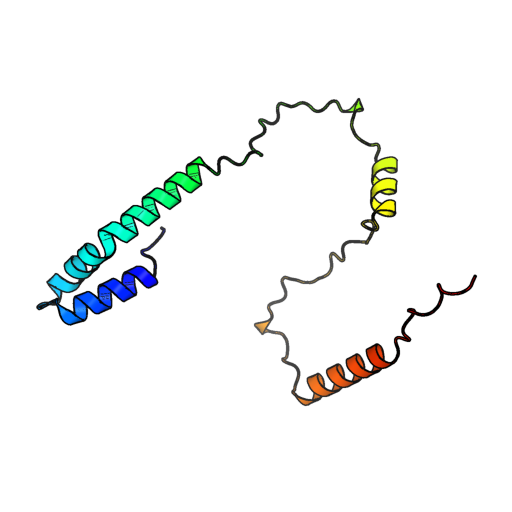1
ATOM 917 N N . ALA A 1 113 ? -21.886 -19.580 -30.136 1.00 85.69 113 ALA A N 1
ATOM 918 C CA . ALA A 1 113 ? -21.119 -20.654 -29.516 1.00 85.69 113 ALA A CA 1
ATOM 919 C C . ALA A 1 113 ? -21.165 -21.946 -30.351 1.00 85.69 113 ALA A C 1
ATOM 921 O O . ALA A 1 113 ? -20.153 -22.643 -30.461 1.00 85.69 113 ALA A O 1
ATOM 922 N N . ALA A 1 114 ? -22.312 -22.259 -30.961 1.00 86.19 114 ALA A N 1
ATOM 923 C CA . ALA A 1 114 ? -22.460 -23.408 -31.849 1.00 86.19 114 ALA A CA 1
ATOM 924 C C . ALA A 1 114 ? -21.638 -23.247 -33.138 1.00 86.19 114 ALA A C 1
ATOM 926 O O . AL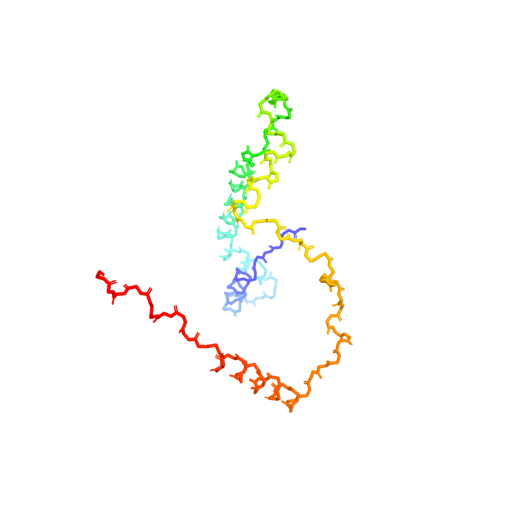A A 1 114 ? -20.930 -24.180 -33.520 1.00 86.19 114 ALA A O 1
ATOM 927 N N . GLU A 1 115 ? -21.658 -22.064 -33.758 1.00 84.06 115 GLU A N 1
ATOM 928 C CA . GLU A 1 115 ? -20.829 -21.747 -34.929 1.00 84.06 115 GLU A CA 1
ATOM 929 C C . GLU A 1 115 ? -19.335 -21.869 -34.616 1.00 84.06 115 GLU A C 1
ATOM 931 O O . GLU A 1 115 ? -18.590 -22.520 -35.351 1.00 84.06 115 GLU A O 1
ATOM 936 N N . PHE A 1 116 ? -18.892 -21.318 -33.483 1.00 83.75 116 PHE A N 1
ATOM 937 C CA . PHE A 1 116 ? -17.492 -21.392 -33.067 1.00 83.75 116 PHE A CA 1
ATOM 938 C C . PHE A 1 116 ? -17.051 -22.839 -32.815 1.00 83.75 116 PHE A C 1
ATOM 940 O O . PHE A 1 116 ? -15.965 -23.258 -33.224 1.00 83.75 116 PHE A O 1
ATOM 947 N N . LYS A 1 117 ? -17.920 -23.639 -32.185 1.00 84.06 117 LYS A N 1
ATOM 948 C CA . LYS A 1 117 ? -17.674 -25.063 -31.947 1.00 84.06 117 LYS A CA 1
ATOM 949 C C . LYS A 1 117 ? -17.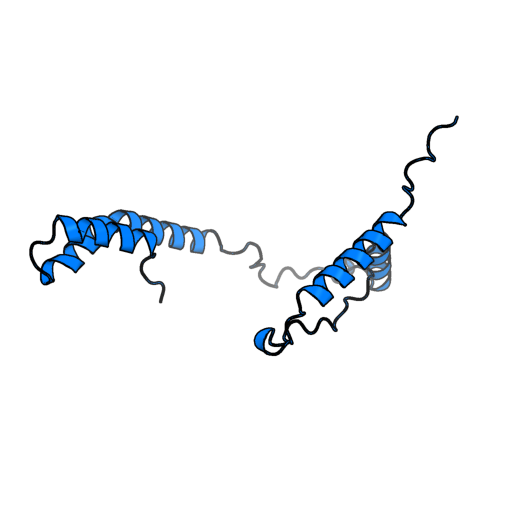611 -25.856 -33.253 1.00 84.06 117 LYS A C 1
ATOM 951 O O . LYS A 1 117 ? -16.754 -26.727 -33.375 1.00 84.06 117 LYS A O 1
ATOM 956 N N . ALA A 1 118 ? -18.459 -25.538 -34.231 1.00 79.06 118 ALA A N 1
ATOM 957 C CA . ALA A 1 118 ? -18.419 -26.151 -35.556 1.00 79.06 118 ALA A CA 1
ATOM 958 C C . ALA A 1 118 ? -17.118 -25.804 -36.299 1.00 79.06 118 ALA A C 1
ATOM 960 O O . ALA A 1 118 ? -16.441 -26.705 -36.787 1.00 79.06 118 ALA A O 1
ATOM 961 N N . ALA A 1 119 ? -16.711 -24.530 -36.296 1.00 73.81 119 ALA A N 1
ATOM 962 C CA . ALA A 1 119 ? -15.483 -24.070 -36.949 1.00 73.81 119 ALA A CA 1
ATOM 963 C C . ALA A 1 119 ? -14.209 -24.700 -36.352 1.00 73.81 119 ALA A C 1
ATOM 965 O O . ALA A 1 119 ? -13.260 -25.014 -37.076 1.00 73.81 119 ALA A O 1
ATOM 966 N N . HIS A 1 120 ? -14.187 -24.923 -35.034 1.00 66.06 120 HIS A N 1
ATOM 967 C CA . HIS A 1 120 ? -13.073 -25.588 -34.354 1.00 66.06 120 HIS A CA 1
ATOM 968 C C . HIS A 1 120 ? -13.107 -27.116 -34.454 1.00 66.06 120 HIS A C 1
ATOM 970 O O . HIS A 1 120 ? -12.046 -27.733 -34.421 1.00 66.06 120 HIS A O 1
ATOM 976 N N . ALA A 1 121 ? -14.280 -27.728 -34.630 1.00 65.12 121 ALA A N 1
ATOM 977 C CA . ALA A 1 121 ? -14.384 -29.154 -34.942 1.00 65.12 121 ALA A CA 1
ATOM 978 C C . ALA A 1 121 ? -13.832 -29.482 -36.342 1.00 65.12 121 ALA A C 1
ATOM 980 O O . ALA A 1 121 ? -13.370 -30.594 -36.577 1.00 65.12 121 ALA A O 1
ATOM 981 N N . THR A 1 122 ? -13.836 -28.509 -37.258 1.00 60.00 122 THR A N 1
ATOM 982 C CA . THR A 1 122 ? -13.317 -28.650 -38.626 1.00 60.00 122 THR A CA 1
ATOM 983 C C . THR A 1 122 ? -11.850 -28.269 -38.805 1.00 60.00 122 THR A C 1
ATOM 985 O O . THR A 1 122 ? -11.393 -28.244 -39.943 1.00 60.00 122 THR A O 1
ATOM 988 N N . LYS A 1 123 ? -11.082 -27.983 -37.745 1.00 53.66 123 LYS A N 1
ATOM 989 C CA . LYS A 1 123 ? -9.618 -27.930 -37.881 1.00 53.66 123 LYS A CA 1
ATOM 990 C C . LYS A 1 123 ? -9.075 -29.359 -37.768 1.00 53.66 123 LYS A C 1
ATOM 992 O O . LYS A 1 123 ? -8.981 -29.855 -36.645 1.00 53.66 123 LYS A O 1
ATOM 997 N N . PRO A 1 124 ? -8.736 -30.047 -38.877 1.00 51.03 124 PRO A N 1
ATOM 998 C CA . PRO A 1 124 ? -7.982 -31.281 -38.771 1.00 51.03 124 PRO A CA 1
ATOM 999 C C . PRO A 1 124 ? -6.647 -30.966 -38.097 1.00 51.03 124 PRO A C 1
ATOM 1001 O O . PRO A 1 124 ? -5.931 -30.048 -38.5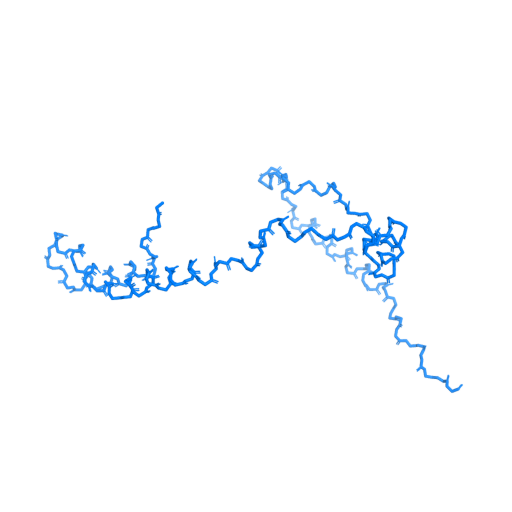00 1.00 51.03 124 PRO A O 1
ATOM 1004 N N . SER A 1 125 ? -6.362 -31.727 -37.042 1.00 49.09 125 SER A N 1
ATOM 1005 C CA . SER A 1 125 ? -5.039 -31.879 -36.449 1.00 49.09 125 SER A CA 1
ATOM 1006 C C . SER A 1 125 ? -3.996 -32.012 -37.563 1.00 49.09 125 SER A C 1
ATOM 1008 O O . SER A 1 125 ? -3.980 -33.018 -38.268 1.00 49.09 125 SER A O 1
ATOM 1010 N N . GLN A 1 126 ? -3.147 -30.998 -37.740 1.00 52.84 126 GLN A N 1
ATOM 1011 C CA . GLN A 1 126 ? -1.937 -31.099 -38.560 1.00 52.84 126 GLN A CA 1
ATOM 1012 C C . GLN A 1 126 ? -0.762 -31.669 -37.749 1.00 52.84 126 GLN A C 1
ATOM 1014 O O . GLN A 1 126 ? 0.386 -31.334 -38.005 1.00 52.84 126 GLN A O 1
ATOM 1019 N N . ASP A 1 127 ? -1.038 -32.565 -36.800 1.00 49.53 127 ASP A N 1
ATOM 1020 C CA . ASP A 1 127 ? -0.011 -33.290 -36.055 1.00 49.53 127 ASP A CA 1
ATOM 1021 C C . ASP A 1 127 ? -0.021 -34.765 -36.478 1.00 49.53 127 ASP A C 1
ATOM 1023 O O . ASP A 1 127 ? -0.473 -35.635 -35.739 1.00 49.53 127 ASP A O 1
ATOM 1027 N N . SER A 1 128 ? 0.416 -35.063 -37.706 1.00 53.56 128 SER A N 1
ATOM 1028 C CA . SER A 1 128 ? 0.892 -36.412 -38.071 1.00 53.56 128 SER A CA 1
ATOM 1029 C C . SER A 1 128 ? 1.613 -36.438 -39.422 1.00 53.56 128 SER A C 1
ATOM 1031 O O . SER A 1 128 ? 1.197 -37.133 -40.336 1.00 53.56 128 SER A O 1
ATOM 1033 N N . GLU A 1 129 ? 2.730 -35.722 -39.559 1.00 51.28 129 GLU A N 1
ATOM 1034 C CA . GLU A 1 129 ? 3.686 -36.018 -40.640 1.00 51.28 129 GLU A CA 1
ATOM 1035 C C . GLU A 1 129 ? 5.117 -35.623 -40.244 1.00 51.28 129 GLU A C 1
ATOM 1037 O O . GLU A 1 129 ? 5.744 -34.723 -40.793 1.00 51.28 129 GLU A O 1
ATOM 1042 N N . THR A 1 130 ? 5.660 -36.294 -39.223 1.00 50.94 130 THR A N 1
ATOM 1043 C CA . THR A 1 130 ? 7.121 -36.401 -39.041 1.00 50.94 130 THR A CA 1
ATOM 1044 C C . THR A 1 130 ? 7.498 -37.697 -38.318 1.00 50.94 130 THR A C 1
ATOM 1046 O O . THR A 1 130 ? 8.182 -37.670 -37.303 1.00 50.94 130 THR A O 1
ATOM 1049 N N . GLN A 1 131 ? 7.041 -38.853 -38.812 1.00 46.53 131 GLN A N 1
ATOM 1050 C CA . GLN A 1 131 ? 7.637 -40.156 -38.468 1.00 46.53 131 GLN A CA 1
ATOM 1051 C C . GLN A 1 131 ? 7.556 -41.130 -39.654 1.00 46.53 131 GLN A C 1
ATOM 1053 O O . GLN A 1 131 ? 6.652 -41.952 -39.736 1.00 46.53 131 GLN A O 1
ATOM 1058 N N . ALA A 1 132 ? 8.517 -41.014 -40.567 1.00 44.97 132 ALA A N 1
ATOM 1059 C CA . ALA A 1 132 ? 9.070 -42.072 -41.424 1.00 44.97 132 ALA A CA 1
ATOM 1060 C C . ALA A 1 132 ? 10.306 -41.433 -42.088 1.00 44.97 132 ALA A C 1
ATOM 1062 O O . ALA A 1 132 ? 10.166 -40.416 -42.760 1.00 44.97 132 ALA A O 1
ATOM 1063 N N . ALA A 1 133 ? 11.508 -41.741 -41.595 1.00 43.94 133 ALA A N 1
ATOM 1064 C CA . ALA A 1 133 ? 12.390 -42.785 -42.131 1.00 43.94 133 ALA A CA 1
ATOM 1065 C C . ALA A 1 133 ? 13.073 -42.338 -43.432 1.00 43.94 133 ALA A C 1
ATOM 1067 O O . ALA A 1 133 ? 12.373 -42.214 -44.457 1.00 43.94 133 ALA A O 1
#

Sequence (133 aa):
MAGIPYDLLARGCDVARKYADHPSKIVPTIMREIEEAWNYRKIERNKLKFRIDPPWKLTREETFDPATRCKPEEAAAILREYGLDQPVVRDLDVGRDCSKLRQPTKEELEALAAEFKAAHATKPSQDSETQAA

Secondary structure (DSSP, 8-state):
-----HHHHHHHHHHHHHH-SSHHHHHHHHHHHHHHHHHHHHHHHHHHHHH-S-TT---TT----GGGSPPHHHHHHHHHHTT------TT--TTS-GGGSPPPPHHHHHHHHHHHHHHHHT-----------

Organism: NCBI:txid2506423

pLDDT: mean 76.81, std 17.45, range [43.94, 97.75]